Protein AF-G1VXV8-F1 (afdb_monomer)

Mean predicted aligned error: 9.42 Å

Nearest PDB structures (foldseek):
  8jvq-assembly1_A-2  TM=5.284E-01  e=4.510E+00  synthetic construct
  8jvr-assembly1_A-2  TM=5.328E-01  e=6.871E+00  synthetic construct
  7vpg-assembly2_D  TM=3.632E-01  e=5.190E+00  Homo sapiens
  3rkl-assembly1_B  TM=3.359E-01  e=5.971E+00  Sulfolobus turreted icosahedral virus 1

Sequence (63 aa):
MEKLRKMTVDGIEYNLLTDADIEEIKLVSRLETLASDIESGQVKTIPGEVYKALRKKRYGEEL

Solvent-accessible surface area (backbone atoms only — not comparable to full-atom values): 3987 Å² total; per-residue (Å²): 132,82,81,76,50,71,48,73,57,100,86,44,80,40,78,57,72,51,73,67,54,51,52,50,52,54,49,52,55,52,51,53,51,52,49,50,36,41,73,72,59,77,42,90,82,74,59,69,68,57,51,50,52,52,45,32,74,74,67,70,58,84,134

pLDDT: mean 85.2, std 10.08, range [49.53, 94.25]

Secondary structure (DSSP, 8-state):
----EEEEETTEEEEE--HHHHHHHHHHHHHHHHHHHHHTTSS----HHHHHHHHHHHH----

Radius of gyration: 20.21 Å; Cα contacts (8 Å, |Δi|>4): 28; chains: 1; bounding box: 37×28×54 Å

Structure (mmCIF, N/CA/C/O backbone):
data_AF-G1VXV8-F1
#
_entry.id   AF-G1VXV8-F1
#
loop_
_atom_site.group_PDB
_atom_site.id
_atom_site.type_symbol
_atom_site.label_atom_id
_atom_site.label_alt_id
_atom_site.label_comp_id
_atom_site.label_asym_id
_atom_site.label_entity_id
_atom_site.label_seq_id
_atom_site.pdbx_PDB_ins_code
_atom_site.Cartn_x
_atom_site.Cartn_y
_atom_site.Cartn_z
_atom_site.occupancy
_atom_site.B_iso_or_equiv
_atom_site.auth_seq_id
_atom_site.auth_comp_id
_atom_site.auth_asym_id
_atom_site.auth_atom_id
_atom_site.pdbx_PDB_model_num
ATOM 1 N N . MET A 1 1 ? 16.923 -8.761 -1.543 1.00 49.53 1 MET A N 1
ATOM 2 C CA . MET A 1 1 ? 16.272 -8.154 -2.718 1.00 49.53 1 MET A CA 1
ATOM 3 C C . MET A 1 1 ? 16.615 -9.009 -3.916 1.00 49.53 1 MET A C 1
ATOM 5 O O . MET A 1 1 ? 17.794 -9.140 -4.235 1.00 49.53 1 MET A O 1
ATOM 9 N N . GLU A 1 2 ? 15.621 -9.683 -4.484 1.00 54.97 2 GLU A N 1
ATOM 10 C CA . GLU A 1 2 ? 15.792 -10.480 -5.699 1.00 54.97 2 GLU A CA 1
ATOM 11 C C . GLU A 1 2 ? 16.154 -9.539 -6.861 1.00 54.97 2 GLU A C 1
ATOM 13 O O . GLU A 1 2 ? 15.661 -8.412 -6.934 1.00 54.97 2 GLU A O 1
ATOM 18 N N . LYS A 1 3 ? 17.098 -9.931 -7.724 1.00 58.12 3 LYS A N 1
ATOM 19 C CA . LYS A 1 3 ? 17.520 -9.083 -8.849 1.00 58.12 3 LYS A CA 1
ATOM 20 C C . LYS A 1 3 ? 16.383 -9.027 -9.870 1.00 58.12 3 LYS A C 1
ATOM 22 O O . LYS A 1 3 ? 16.112 -10.037 -10.516 1.00 58.12 3 LYS A O 1
ATOM 27 N N . LEU A 1 4 ? 15.773 -7.851 -10.037 1.00 64.62 4 LEU A N 1
ATOM 28 C CA . LEU A 1 4 ? 14.812 -7.574 -11.109 1.00 64.62 4 LEU A CA 1
ATOM 29 C C . LEU A 1 4 ? 15.403 -8.026 -12.450 1.00 64.62 4 LEU A C 1
ATOM 31 O O . LEU A 1 4 ? 16.530 -7.658 -12.800 1.00 64.62 4 LEU A O 1
ATOM 35 N N . ARG A 1 5 ? 14.663 -8.858 -13.188 1.00 75.50 5 ARG A N 1
ATOM 36 C CA . ARG A 1 5 ? 15.086 -9.302 -14.518 1.00 75.50 5 ARG A CA 1
ATOM 37 C C . ARG A 1 5 ? 14.923 -8.125 -15.474 1.00 75.50 5 ARG A C 1
ATOM 39 O O . ARG A 1 5 ? 13.846 -7.549 -15.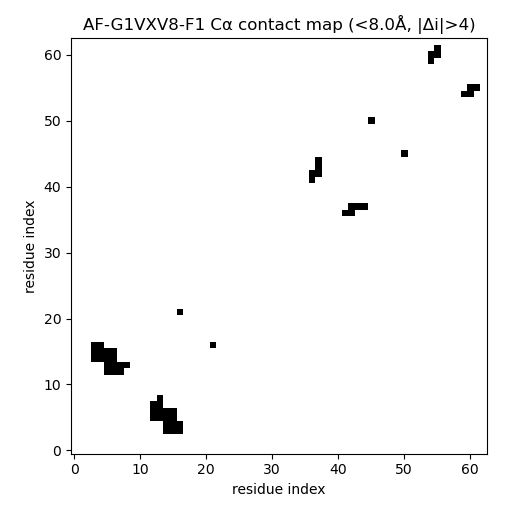567 1.00 75.50 5 ARG A O 1
ATOM 46 N N . LYS A 1 6 ? 15.995 -7.753 -16.167 1.00 85.69 6 LYS A N 1
ATOM 47 C CA . LYS A 1 6 ? 16.004 -6.638 -17.119 1.00 85.69 6 LYS A CA 1
ATOM 48 C C . LYS A 1 6 ? 16.020 -7.165 -18.549 1.00 85.69 6 LYS A C 1
ATOM 50 O O . LYS A 1 6 ? 16.673 -8.173 -18.815 1.00 85.69 6 LYS A O 1
ATOM 55 N N . MET A 1 7 ? 15.321 -6.486 -19.452 1.00 86.69 7 MET A N 1
ATOM 56 C CA . MET A 1 7 ? 15.293 -6.798 -20.881 1.00 86.69 7 MET A CA 1
ATOM 57 C C . MET A 1 7 ? 15.453 -5.518 -21.696 1.00 86.69 7 MET A C 1
ATOM 59 O O . MET A 1 7 ? 14.757 -4.545 -21.434 1.00 86.69 7 MET A O 1
ATOM 63 N N . THR A 1 8 ? 16.326 -5.526 -22.702 1.00 90.56 8 THR A N 1
ATOM 64 C CA . THR A 1 8 ? 16.496 -4.389 -23.617 1.00 90.56 8 THR A CA 1
ATOM 65 C C . THR A 1 8 ? 15.843 -4.697 -24.960 1.00 90.56 8 THR A C 1
ATOM 67 O O . THR A 1 8 ? 16.176 -5.707 -25.577 1.00 90.56 8 THR A O 1
ATOM 70 N N . VAL A 1 9 ? 14.943 -3.827 -25.423 1.00 88.25 9 VAL A N 1
ATOM 71 C CA . VAL A 1 9 ? 14.293 -3.903 -26.746 1.00 88.25 9 VAL A CA 1
ATOM 72 C C . VAL A 1 9 ? 14.487 -2.561 -27.442 1.00 88.25 9 VAL A C 1
ATOM 74 O O . VAL A 1 9 ? 14.214 -1.525 -26.844 1.00 88.25 9 VAL A O 1
ATOM 77 N N . ASP A 1 10 ? 15.028 -2.573 -28.662 1.00 90.94 10 ASP A N 1
ATOM 78 C CA . ASP A 1 10 ? 15.323 -1.369 -29.460 1.00 90.94 10 ASP A CA 1
ATOM 79 C C . ASP A 1 10 ? 16.115 -0.279 -28.705 1.00 90.94 10 ASP A C 1
ATOM 81 O O . ASP A 1 10 ? 15.936 0.920 -28.908 1.00 90.94 10 ASP A O 1
ATOM 85 N N . GLY A 1 11 ? 17.011 -0.700 -27.805 1.00 92.62 11 GLY A N 1
ATOM 86 C CA . GLY A 1 11 ? 17.842 0.195 -26.990 1.00 92.62 11 GLY A CA 1
ATOM 87 C C . GLY A 1 11 ? 17.172 0.733 -25.719 1.00 92.62 11 GLY A C 1
ATOM 88 O O . GLY A 1 11 ? 17.822 1.450 -24.963 1.00 92.62 11 GLY A O 1
ATOM 89 N N . ILE A 1 12 ? 15.918 0.366 -25.444 1.00 91.81 12 ILE A N 1
ATOM 90 C CA . ILE A 1 12 ? 15.189 0.746 -24.227 1.00 91.81 12 ILE A CA 1
ATOM 91 C C . ILE A 1 12 ? 15.248 -0.406 -23.219 1.00 91.81 12 ILE A C 1
ATOM 93 O O . ILE A 1 12 ? 14.902 -1.540 -23.548 1.00 91.81 12 ILE A O 1
ATOM 97 N N . GLU A 1 13 ? 15.694 -0.124 -21.991 1.00 91.75 13 GLU A N 1
ATOM 98 C CA . GLU A 1 13 ? 15.738 -1.093 -20.888 1.00 91.75 13 GLU A CA 1
ATOM 99 C C . GLU A 1 13 ? 14.385 -1.147 -20.160 1.00 91.75 13 GLU A C 1
ATOM 101 O O . GLU A 1 13 ? 13.889 -0.141 -19.655 1.00 91.75 13 GLU A O 1
ATOM 106 N N . TYR A 1 14 ? 13.811 -2.343 -20.073 1.00 87.06 14 TYR A N 1
ATOM 107 C CA . TYR A 1 14 ? 12.581 -2.650 -19.357 1.00 87.06 14 TYR A CA 1
ATOM 108 C C . TYR A 1 14 ? 12.886 -3.515 -18.137 1.00 87.06 14 TYR A C 1
ATOM 110 O O . TYR A 1 14 ? 13.629 -4.497 -18.220 1.00 87.06 14 TYR A O 1
ATOM 118 N N . ASN A 1 15 ? 12.257 -3.190 -17.008 1.00 87.25 15 ASN A N 1
ATOM 119 C CA . ASN A 1 15 ? 12.185 -4.103 -15.874 1.00 87.25 15 ASN A CA 1
ATOM 120 C C . ASN A 1 15 ? 11.036 -5.083 -16.120 1.00 87.25 15 ASN A C 1
ATOM 122 O O . ASN A 1 15 ? 9.899 -4.669 -16.345 1.00 87.25 15 ASN A O 1
ATOM 126 N N . LEU A 1 16 ? 11.337 -6.376 -16.082 1.00 86.38 16 LEU A N 1
ATOM 127 C CA . LEU A 1 16 ? 10.333 -7.426 -16.135 1.00 86.38 16 LEU A CA 1
ATOM 128 C C . LEU A 1 16 ? 9.799 -7.637 -14.725 1.00 86.38 16 LEU A C 1
ATOM 130 O O . 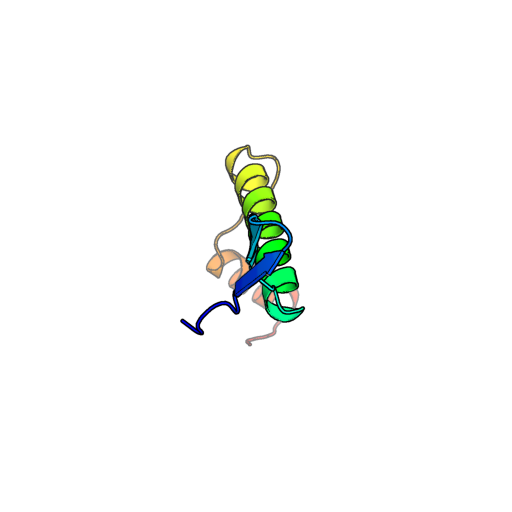LEU A 1 16 ? 10.517 -8.121 -13.848 1.00 86.38 16 LEU A O 1
ATOM 134 N N . LEU A 1 17 ? 8.545 -7.249 -14.535 1.00 86.38 17 LEU A N 1
ATOM 135 C CA . LEU A 1 17 ? 7.813 -7.471 -13.301 1.00 86.38 17 LEU A CA 1
ATOM 136 C C . LEU A 1 17 ? 7.139 -8.837 -13.361 1.00 86.38 17 LEU A C 1
ATOM 138 O O . LEU A 1 17 ? 6.564 -9.219 -14.382 1.00 86.38 17 LEU A O 1
ATOM 142 N N . THR A 1 18 ? 7.217 -9.568 -12.261 1.00 86.88 18 THR A N 1
ATOM 143 C CA . THR A 1 18 ? 6.367 -10.728 -12.023 1.00 86.88 18 THR A CA 1
ATOM 144 C C . THR A 1 18 ? 4.973 -10.272 -11.595 1.00 86.88 18 THR A C 1
ATOM 146 O O . THR A 1 18 ? 4.780 -9.135 -11.161 1.00 86.88 18 THR A O 1
ATOM 149 N N . ASP A 1 19 ? 3.991 -11.172 -11.662 1.00 89.50 19 ASP A N 1
ATOM 150 C CA . ASP A 1 19 ? 2.646 -10.887 -11.148 1.00 89.50 19 ASP A CA 1
ATOM 151 C C . ASP A 1 19 ? 2.676 -10.503 -9.659 1.00 89.50 19 ASP A C 1
ATOM 153 O O . ASP A 1 19 ? 1.922 -9.633 -9.231 1.00 89.50 19 ASP A O 1
ATOM 157 N N . ALA A 1 20 ? 3.589 -11.096 -8.880 1.00 87.62 20 ALA A N 1
ATOM 158 C CA . ALA A 1 20 ? 3.781 -10.757 -7.473 1.00 87.62 20 ALA A CA 1
ATOM 159 C C . ALA A 1 20 ? 4.270 -9.311 -7.291 1.00 87.62 20 ALA A C 1
ATOM 161 O O . ALA A 1 20 ? 3.718 -8.591 -6.461 1.00 87.62 20 ALA A O 1
ATOM 162 N N . ASP A 1 21 ? 5.231 -8.865 -8.107 1.00 85.75 21 ASP A N 1
ATOM 163 C CA . ASP A 1 21 ? 5.721 -7.480 -8.075 1.00 85.75 21 ASP A CA 1
ATOM 164 C C . ASP A 1 21 ? 4.600 -6.490 -8.433 1.00 85.75 21 ASP A C 1
ATOM 166 O O . ASP A 1 21 ? 4.459 -5.430 -7.824 1.00 85.75 21 ASP A O 1
ATOM 170 N N . ILE A 1 22 ? 3.760 -6.841 -9.413 1.00 89.56 22 ILE A N 1
ATOM 171 C CA . ILE A 1 22 ? 2.616 -6.015 -9.817 1.00 89.56 22 ILE A CA 1
ATOM 172 C C . ILE A 1 22 ? 1.588 -5.916 -8.683 1.00 89.56 22 ILE A C 1
ATOM 174 O O . ILE A 1 22 ? 1.067 -4.829 -8.419 1.00 89.56 22 ILE A O 1
ATOM 178 N N . GLU A 1 23 ? 1.277 -7.025 -8.013 1.00 91.31 23 GLU A N 1
ATOM 179 C CA . GLU A 1 23 ? 0.359 -7.022 -6.871 1.00 91.31 23 GLU A CA 1
ATOM 180 C C . GLU A 1 23 ? 0.921 -6.235 -5.681 1.00 91.31 23 GLU A C 1
ATOM 182 O O . GLU A 1 23 ? 0.174 -5.497 -5.035 1.00 91.31 23 GLU A O 1
ATOM 187 N N . GLU A 1 24 ? 2.230 -6.302 -5.432 1.00 90.56 24 GLU A N 1
ATOM 188 C CA . GLU A 1 24 ? 2.887 -5.489 -4.408 1.00 90.56 24 GLU A CA 1
ATOM 189 C C . GLU A 1 24 ? 2.784 -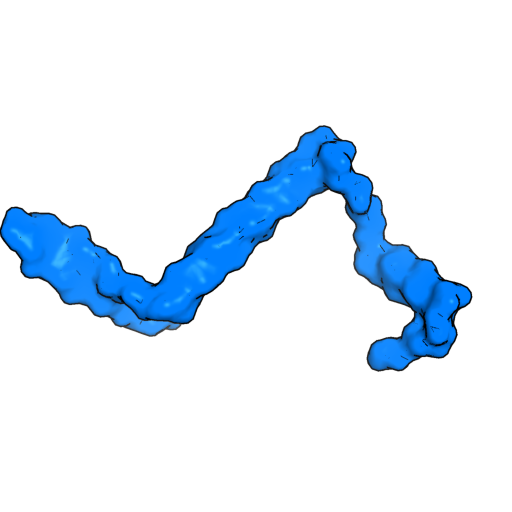3.991 -4.727 1.00 90.56 24 GLU A C 1
ATOM 191 O O . GLU A 1 24 ? 2.362 -3.207 -3.876 1.00 90.56 24 GLU A O 1
ATOM 196 N N . ILE A 1 25 ? 3.057 -3.580 -5.970 1.00 89.31 25 ILE A N 1
ATOM 197 C CA . ILE A 1 25 ? 2.910 -2.179 -6.398 1.00 89.31 25 ILE A CA 1
ATOM 198 C C . ILE A 1 25 ? 1.464 -1.697 -6.212 1.00 89.31 25 ILE A C 1
ATOM 200 O O . ILE A 1 25 ? 1.226 -0.611 -5.678 1.00 89.31 25 ILE A O 1
ATOM 204 N N . LYS A 1 26 ? 0.476 -2.511 -6.606 1.00 91.75 26 LYS A N 1
ATOM 205 C CA . LYS A 1 26 ? -0.945 -2.185 -6.400 1.00 91.75 26 LYS A CA 1
ATOM 206 C C . LYS A 1 26 ? -1.287 -2.045 -4.919 1.00 91.75 26 LYS A C 1
ATOM 208 O O . LYS A 1 26 ? -2.079 -1.169 -4.563 1.00 91.75 26 LYS A O 1
ATOM 213 N N . LEU A 1 27 ? -0.730 -2.904 -4.064 1.00 93.25 27 LEU A N 1
ATOM 214 C CA . LEU A 1 27 ? -0.913 -2.821 -2.619 1.00 93.25 27 LEU A CA 1
ATOM 215 C C . LEU A 1 27 ? -0.353 -1.503 -2.079 1.00 93.25 27 LEU A C 1
ATOM 217 O O . LEU A 1 27 ? -1.065 -0.811 -1.353 1.00 93.25 27 LEU A O 1
ATOM 221 N N . VAL A 1 28 ? 0.863 -1.124 -2.477 1.00 93.31 28 VAL A N 1
ATOM 222 C CA . VAL A 1 28 ? 1.491 0.141 -2.063 1.00 93.31 28 VAL A CA 1
ATOM 223 C C . VAL A 1 28 ? 0.621 1.337 -2.456 1.00 93.31 28 VAL A C 1
ATOM 225 O O . VAL A 1 28 ? 0.241 2.108 -1.579 1.00 93.31 28 VAL A O 1
ATOM 228 N N . SER A 1 29 ? 0.186 1.440 -3.717 1.00 91.94 29 SER A N 1
ATOM 229 C CA . SER A 1 29 ? -0.690 2.544 -4.151 1.00 91.94 29 SER A CA 1
ATOM 230 C C . SER A 1 29 ? -2.011 2.620 -3.378 1.00 91.94 29 SER A C 1
ATOM 232 O O . SER A 1 29 ? -2.510 3.711 -3.085 1.00 91.94 29 SER A O 1
ATOM 234 N N . ARG A 1 30 ? -2.600 1.471 -3.020 1.00 93.31 30 ARG A N 1
ATOM 235 C CA . ARG A 1 30 ? -3.811 1.443 -2.183 1.00 93.31 30 ARG A CA 1
ATOM 236 C C . ARG A 1 30 ? -3.536 1.964 -0.775 1.00 93.31 30 ARG A C 1
ATOM 238 O O . ARG A 1 30 ? -4.361 2.699 -0.240 1.00 93.31 30 ARG A 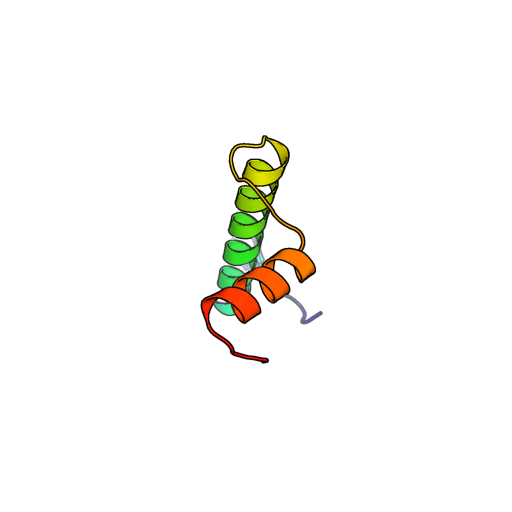O 1
ATOM 245 N N . LEU A 1 31 ? -2.402 1.590 -0.184 1.00 93.50 31 LEU A N 1
ATOM 246 C CA . LEU A 1 31 ? -2.004 2.052 1.146 1.00 93.50 31 LEU A CA 1
ATOM 247 C C . LEU A 1 31 ? -1.698 3.552 1.163 1.00 93.50 31 LEU A C 1
ATOM 249 O O . LEU A 1 31 ? -2.105 4.225 2.103 1.00 93.50 31 LEU A O 1
ATOM 253 N N . GLU A 1 32 ? -1.054 4.086 0.125 1.00 94.25 32 GLU A N 1
ATOM 254 C CA . GLU A 1 32 ? -0.800 5.527 -0.016 1.00 94.25 32 GLU A CA 1
ATOM 255 C C . GLU A 1 32 ? -2.100 6.328 -0.113 1.00 94.25 32 GLU A C 1
ATOM 257 O O . GLU A 1 32 ? -2.259 7.342 0.565 1.00 94.25 32 GLU A O 1
ATOM 262 N N . THR A 1 33 ? -3.063 5.840 -0.901 1.00 93.06 33 THR A N 1
ATOM 263 C CA . THR A 1 33 ? -4.392 6.465 -0.995 1.00 93.06 33 THR A CA 1
ATOM 264 C C . THR A 1 33 ? -5.082 6.472 0.368 1.00 93.06 33 THR A C 1
ATOM 266 O O . THR A 1 33 ? -5.529 7.515 0.835 1.00 93.06 33 THR A O 1
ATOM 269 N N . LEU A 1 34 ? -5.095 5.324 1.056 1.00 91.44 34 LEU A N 1
ATOM 270 C CA . LEU A 1 34 ? -5.692 5.208 2.385 1.00 91.44 34 LEU A CA 1
ATOM 271 C C . LEU A 1 34 ? -5.010 6.143 3.397 1.00 91.44 34 LEU A C 1
ATOM 273 O O . LEU A 1 34 ? -5.687 6.766 4.209 1.00 91.44 34 LEU A O 1
ATOM 277 N N . ALA A 1 35 ? -3.681 6.246 3.356 1.00 90.00 35 ALA A N 1
ATOM 278 C CA . ALA A 1 35 ? -2.930 7.154 4.215 1.00 90.00 35 ALA A CA 1
ATOM 279 C C . ALA A 1 35 ? -3.327 8.614 3.956 1.00 90.00 35 ALA A C 1
ATOM 281 O O . ALA A 1 35 ? -3.610 9.339 4.907 1.00 90.00 35 ALA A O 1
ATOM 282 N N . SER A 1 36 ? -3.447 9.018 2.689 1.00 93.12 36 SER A N 1
ATOM 283 C CA . SER A 1 36 ? -3.891 10.365 2.318 1.00 93.12 36 SER A CA 1
ATOM 284 C C . SER A 1 36 ? -5.315 10.673 2.801 1.00 93.12 36 SER A C 1
ATOM 286 O O . SER A 1 36 ? -5.573 11.751 3.342 1.00 93.12 36 SER A O 1
ATOM 288 N N . ASP A 1 37 ? -6.239 9.717 2.695 1.00 93.25 37 ASP A N 1
ATOM 289 C CA . ASP A 1 37 ? -7.614 9.867 3.188 1.00 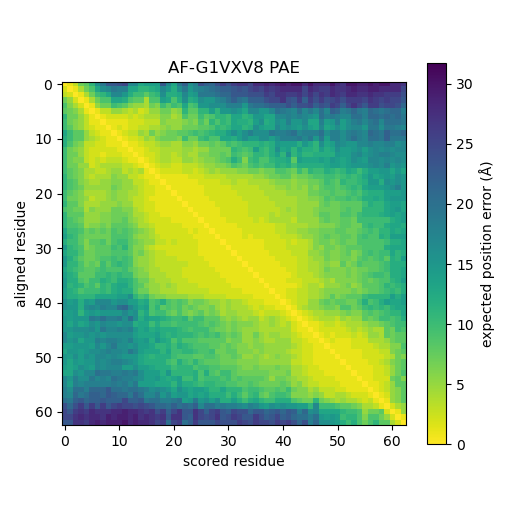93.25 37 ASP A CA 1
ATOM 290 C C . ASP A 1 37 ? -7.667 10.013 4.722 1.00 93.25 37 ASP A C 1
ATOM 292 O O . ASP A 1 37 ? -8.505 10.736 5.270 1.00 93.25 37 AS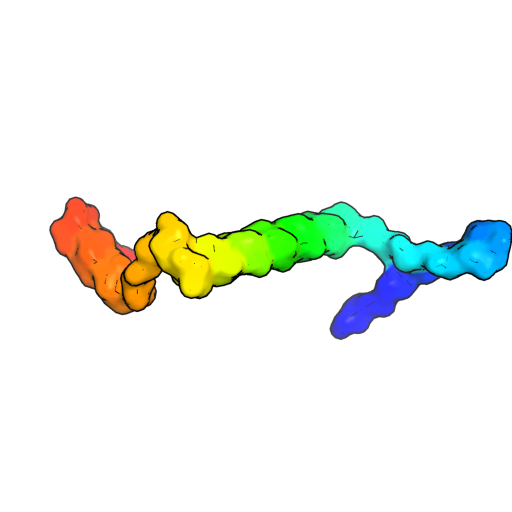P A O 1
ATOM 296 N N . ILE A 1 38 ? -6.762 9.337 5.434 1.00 90.44 38 ILE A N 1
ATOM 297 C CA . ILE A 1 38 ? -6.609 9.458 6.888 1.00 90.44 38 ILE A CA 1
ATOM 298 C C . ILE A 1 38 ? -6.031 10.830 7.253 1.00 90.44 38 ILE A C 1
ATOM 300 O O . ILE A 1 38 ? -6.570 11.507 8.128 1.00 90.44 38 ILE A O 1
ATOM 304 N N . GLU A 1 39 ? -4.957 11.254 6.586 1.00 89.00 39 GLU A N 1
ATOM 305 C CA . GLU A 1 39 ? -4.277 12.530 6.844 1.00 89.00 39 GLU A CA 1
ATOM 306 C C . GLU A 1 39 ? -5.166 13.737 6.536 1.00 89.00 39 GLU A C 1
ATOM 308 O O . GLU A 1 39 ? -5.179 14.715 7.283 1.00 89.00 39 GLU A O 1
ATOM 313 N N . SER A 1 40 ? -5.963 13.649 5.471 1.00 93.94 40 SER A N 1
ATOM 314 C CA . SER A 1 40 ? -6.960 14.661 5.112 1.00 93.94 40 SER A CA 1
ATOM 315 C C . SER A 1 40 ? -8.208 14.636 6.006 1.00 93.94 40 SER A C 1
ATOM 317 O O . SER A 1 40 ? -9.079 15.498 5.877 1.00 93.94 40 SER A O 1
ATOM 319 N N . GLY A 1 41 ? -8.311 13.667 6.923 1.00 88.75 41 GLY A N 1
ATOM 320 C CA . GLY A 1 41 ? -9.435 13.517 7.845 1.00 88.75 41 GLY A CA 1
ATOM 321 C C . GLY A 1 41 ? -10.729 13.022 7.191 1.00 88.75 41 GLY A C 1
ATOM 322 O O . GLY A 1 41 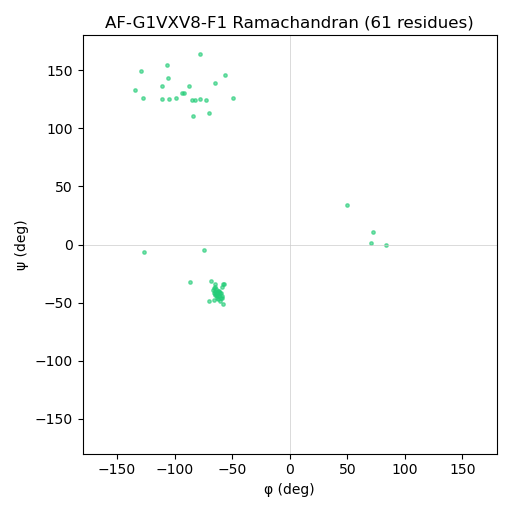? -11.780 13.047 7.837 1.00 88.75 41 GLY A O 1
ATOM 323 N N . GLN A 1 42 ? -10.676 12.561 5.938 1.00 88.81 42 GLN A N 1
ATOM 324 C CA . GLN A 1 42 ? -11.814 11.945 5.251 1.00 88.81 42 GLN A CA 1
ATOM 325 C C . GLN A 1 42 ? -12.178 10.589 5.867 1.00 88.81 42 GLN A C 1
ATOM 327 O O . GLN A 1 42 ? -13.356 10.226 5.931 1.00 88.81 42 GLN A O 1
ATOM 332 N N . VAL A 1 43 ? -11.183 9.867 6.390 1.00 88.12 43 VAL A N 1
ATOM 333 C CA . VAL A 1 43 ? -11.363 8.601 7.105 1.00 88.12 43 VAL A CA 1
ATOM 334 C C . VAL A 1 43 ? -11.037 8.782 8.584 1.00 88.12 43 VAL A C 1
ATOM 336 O O . VAL A 1 43 ? -9.941 9.188 8.964 1.00 88.12 43 VAL A O 1
ATOM 339 N N . LYS A 1 44 ? -11.988 8.425 9.455 1.00 85.69 44 LYS A N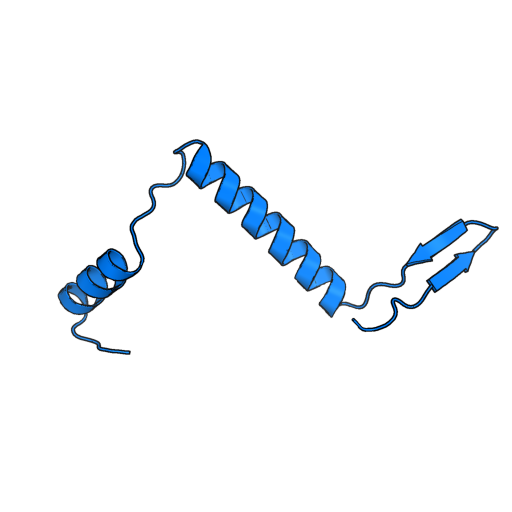 1
ATOM 340 C CA . LYS A 1 44 ? -11.757 8.404 10.905 1.00 85.69 44 LYS A CA 1
ATOM 341 C C . LYS A 1 44 ? -10.980 7.155 11.291 1.00 85.69 44 LYS A C 1
ATOM 343 O O . LYS A 1 44 ? -11.435 6.039 11.045 1.00 85.69 44 LYS A O 1
ATOM 348 N N . THR A 1 45 ? -9.857 7.345 11.967 1.00 85.62 45 THR A N 1
ATOM 349 C CA . THR A 1 45 ? -9.048 6.256 12.512 1.00 85.62 45 THR A CA 1
ATOM 350 C C . THR A 1 45 ? -9.196 6.169 14.022 1.00 85.62 45 THR A C 1
ATOM 352 O O . THR A 1 45 ? -9.524 7.140 14.705 1.00 85.62 45 THR A O 1
ATOM 355 N N . ILE A 1 46 ? -8.972 4.970 14.551 1.00 86.88 46 ILE A N 1
ATOM 356 C CA . ILE A 1 46 ? -8.831 4.733 15.985 1.00 86.88 46 ILE A CA 1
ATOM 357 C C . ILE A 1 46 ? -7.550 3.934 16.223 1.00 86.88 46 ILE A C 1
ATOM 359 O O . ILE A 1 46 ? -7.178 3.121 15.371 1.00 86.88 46 ILE A O 1
ATOM 363 N N . PRO A 1 47 ? -6.882 4.113 17.373 1.00 87.00 47 PRO A N 1
ATOM 364 C CA . PRO A 1 47 ? -5.747 3.278 17.735 1.00 87.00 47 PRO A CA 1
ATOM 365 C C . PRO A 1 47 ? -6.127 1.792 17.751 1.00 87.00 47 PRO A C 1
ATOM 367 O O . PRO A 1 47 ? -7.232 1.421 18.158 1.00 87.00 47 PRO A O 1
ATOM 370 N N . GLY A 1 48 ? -5.190 0.925 17.365 1.00 86.31 48 GLY A N 1
ATOM 371 C CA . GLY A 1 48 ? -5.428 -0.520 17.302 1.00 86.31 48 GLY A CA 1
ATOM 372 C C . GLY A 1 48 ? -5.857 -1.130 18.642 1.00 86.31 48 GLY A C 1
ATOM 373 O O . GLY A 1 48 ? -6.693 -2.030 18.671 1.00 86.31 48 GLY A O 1
ATOM 374 N N . GLU A 1 49 ? -5.356 -0.611 19.764 1.00 87.50 49 GLU A N 1
ATOM 375 C CA . GLU A 1 49 ? -5.775 -1.040 21.106 1.00 87.50 49 GLU A CA 1
ATOM 376 C C . GLU A 1 49 ? -7.244 -0.712 21.388 1.00 87.50 49 GLU A C 1
ATOM 378 O O . GLU A 1 49 ? -7.981 -1.545 21.919 1.00 87.50 49 GLU A O 1
ATOM 383 N N . VAL A 1 50 ? -7.701 0.467 20.954 1.00 87.94 50 VAL A N 1
ATOM 384 C CA . VAL A 1 50 ? -9.107 0.877 21.060 1.00 87.94 50 VAL A CA 1
ATOM 385 C C . VAL A 1 50 ? -9.977 -0.031 20.197 1.00 87.94 50 VAL A C 1
ATOM 387 O O . VAL A 1 50 ? -11.025 -0.488 20.652 1.00 87.94 50 VAL A O 1
ATOM 390 N N . TYR A 1 51 ? -9.527 -0.369 18.985 1.00 87.44 51 TYR A N 1
ATOM 391 C CA . TYR A 1 51 ? -10.223 -1.333 18.135 1.00 87.44 51 TYR A CA 1
ATOM 392 C C . TYR A 1 51 ? -10.337 -2.714 18.799 1.00 87.44 51 TYR A C 1
ATOM 394 O O . TYR A 1 51 ? -11.431 -3.280 18.842 1.00 87.44 51 TYR A O 1
ATOM 402 N N . LYS A 1 52 ? -9.248 -3.236 19.383 1.00 85.94 52 LYS A N 1
ATOM 403 C CA . LYS A 1 52 ? -9.257 -4.515 20.117 1.00 85.94 52 LYS A CA 1
ATOM 404 C C . LYS A 1 52 ? -10.243 -4.487 21.288 1.00 85.94 52 LYS A C 1
ATOM 406 O O . LYS A 1 52 ? -11.043 -5.412 21.426 1.00 85.94 52 LYS A O 1
ATOM 411 N N . ALA A 1 53 ? -10.243 -3.416 22.083 1.00 86.81 53 ALA A N 1
ATOM 412 C CA . ALA A 1 53 ? -11.166 -3.254 23.206 1.00 86.81 53 ALA A CA 1
ATOM 413 C C . ALA A 1 53 ? -12.636 -3.186 22.749 1.00 86.81 53 ALA A C 1
ATOM 415 O O . ALA A 1 53 ? -13.497 -3.856 23.323 1.00 86.81 53 ALA A O 1
ATOM 416 N N . LEU A 1 54 ? -12.928 -2.428 21.685 1.00 87.12 54 LEU A N 1
ATOM 417 C CA . LEU A 1 54 ? -14.269 -2.344 21.094 1.00 87.12 54 LEU A CA 1
ATOM 418 C C . LEU A 1 54 ? -14.732 -3.692 20.538 1.00 87.12 54 LEU A C 1
ATOM 420 O O . LEU A 1 54 ? -15.886 -4.073 20.739 1.00 87.12 54 LEU A O 1
ATOM 424 N N . ARG A 1 55 ? -13.839 -4.432 19.873 1.00 84.00 55 ARG A N 1
ATOM 425 C CA . ARG A 1 55 ? -14.137 -5.761 19.334 1.00 84.00 55 ARG A CA 1
ATOM 426 C C . ARG A 1 55 ? -14.420 -6.764 20.455 1.00 84.00 55 ARG A C 1
ATOM 428 O O . ARG A 1 55 ? -15.457 -7.417 20.398 1.00 84.00 55 ARG A O 1
ATOM 435 N N . LYS A 1 56 ? -13.586 -6.822 21.503 1.00 84.00 56 LYS A N 1
ATOM 436 C CA . LYS A 1 56 ? -13.796 -7.688 22.682 1.00 84.00 56 LYS A CA 1
ATOM 437 C C . LYS A 1 56 ? -15.114 -7.368 23.389 1.00 84.00 56 LYS A C 1
ATOM 439 O O . LYS A 1 56 ? -15.867 -8.274 23.725 1.00 84.00 56 LYS A O 1
ATOM 444 N N . LYS A 1 57 ? -15.452 -6.082 23.543 1.00 84.12 57 LYS A N 1
ATOM 445 C CA . LYS A 1 57 ? -16.732 -5.652 24.130 1.00 84.12 57 LYS A CA 1
ATOM 446 C C . LYS A 1 57 ? -17.944 -6.051 23.279 1.00 84.12 57 LYS A C 1
ATOM 448 O O . LYS A 1 57 ? -18.997 -6.344 23.833 1.00 84.12 57 LYS A O 1
ATOM 453 N N . ARG A 1 58 ? -17.818 -6.016 21.949 1.00 85.44 58 ARG A N 1
ATOM 454 C CA . ARG A 1 58 ? -18.932 -6.264 21.020 1.00 85.44 58 ARG A CA 1
ATOM 455 C C . ARG A 1 58 ? -19.133 -7.741 20.685 1.00 85.44 58 ARG A C 1
ATOM 457 O O . ARG A 1 58 ? -20.268 -8.135 20.445 1.00 85.44 58 ARG A O 1
ATOM 464 N N . TYR A 1 59 ? -18.060 -8.527 20.658 1.00 84.00 59 TYR A N 1
ATOM 465 C CA . TYR A 1 59 ? -18.081 -9.907 20.163 1.00 84.00 59 TYR A CA 1
ATOM 466 C C . TYR A 1 59 ? -17.512 -10.939 21.145 1.00 84.00 59 TYR A C 1
ATOM 468 O O . TYR A 1 59 ? -17.616 -12.126 20.879 1.00 84.00 59 TYR A O 1
ATOM 476 N N . GLY A 1 60 ? -16.931 -10.529 22.276 1.00 75.94 60 GLY A N 1
ATOM 477 C CA . GLY A 1 60 ? -16.448 -11.449 23.315 1.00 75.94 60 GLY A CA 1
ATOM 478 C C . GLY A 1 60 ? -15.200 -12.268 22.963 1.00 75.94 60 GLY A C 1
ATOM 479 O O . GLY A 1 60 ? -14.759 -13.055 23.792 1.00 75.94 60 GLY A O 1
ATOM 480 N N . GLU A 1 61 ? -14.613 -12.090 21.777 1.00 67.06 61 GLU A N 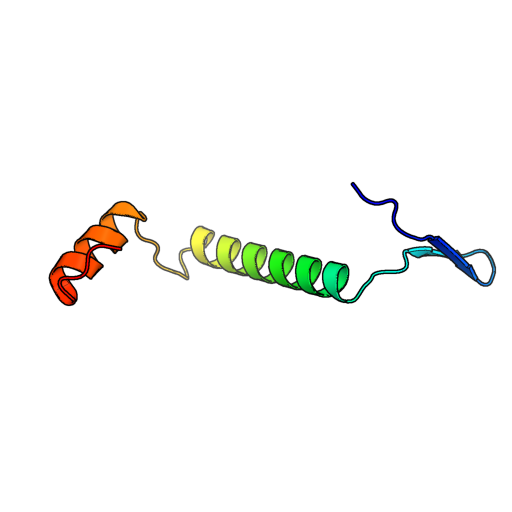1
ATOM 481 C CA . GLU A 1 61 ? -13.472 -12.885 21.308 1.00 67.06 61 GLU A CA 1
ATOM 482 C C . GLU A 1 61 ? -12.120 -12.241 21.659 1.00 67.06 61 GLU A C 1
ATOM 484 O O . GLU A 1 61 ? -11.878 -11.064 21.364 1.00 67.06 61 GLU A O 1
ATOM 489 N N . GLU A 1 62 ? -11.221 -13.038 22.243 1.00 60.59 62 GLU A N 1
ATOM 490 C CA . GLU A 1 62 ? -9.772 -12.800 22.236 1.00 60.59 62 GLU A CA 1
ATOM 491 C C . GLU A 1 62 ? -9.172 -13.562 21.044 1.00 60.59 62 GLU A C 1
ATOM 493 O O . GLU A 1 62 ? -9.523 -14.720 20.828 1.00 60.59 62 GLU A O 1
ATOM 498 N N . LEU A 1 63 ? -8.350 -12.882 20.232 1.00 58.53 63 LEU A N 1
ATOM 499 C CA . LEU A 1 63 ? -7.579 -13.508 19.145 1.00 58.53 63 LEU A CA 1
ATOM 500 C C . LEU A 1 63 ? -6.444 -14.357 19.716 1.00 58.53 63 LEU A C 1
ATOM 502 O O . LEU A 1 63 ? -5.760 -13.832 20.625 1.00 58.53 63 LEU A O 1
#

Foldseek 3Di:
DPDFDWDADPNDIDGDDDPVNVVVVVVVVVVVVVVVCVVVVVDDDDDPVVVQVVCCVVPVDDD